Protein AF-D7KMX4-F1 (afdb_monomer_lite)

Radius of gyration: 13.87 Å; chains: 1; bounding box: 34×33×28 Å

Structure (mmCIF, N/CA/C/O backbone):
data_AF-D7KMX4-F1
#
_entry.id   AF-D7KMX4-F1
#
loop_
_atom_site.group_PDB
_atom_site.id
_atom_site.type_symbol
_atom_site.label_atom_id
_atom_site.label_alt_id
_atom_site.label_comp_id
_atom_site.label_asym_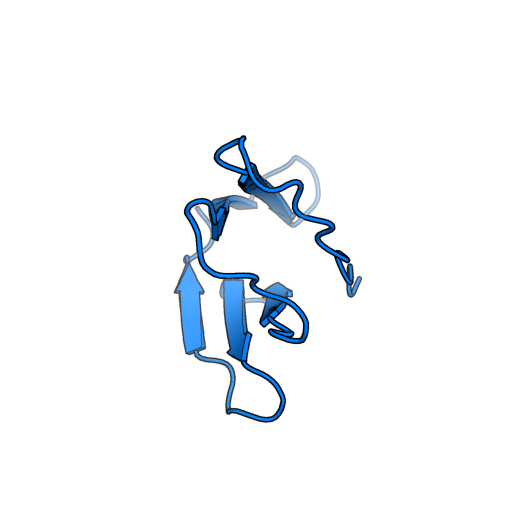id
_atom_site.label_entity_id
_atom_site.label_seq_id
_atom_site.pdbx_PDB_ins_code
_atom_site.Cartn_x
_atom_site.Cartn_y
_atom_site.Cartn_z
_atom_site.occupancy
_atom_site.B_iso_or_equiv
_atom_site.auth_seq_id
_atom_site.auth_comp_id
_ato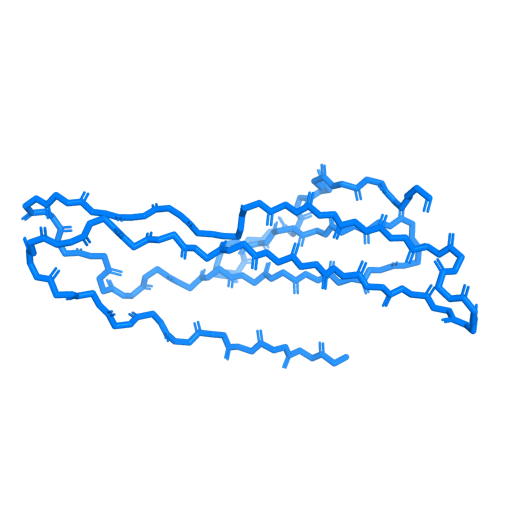m_site.auth_asym_id
_atom_site.auth_atom_id
_atom_site.pdbx_PDB_model_num
ATOM 1 N N . MET A 1 1 ? 8.403 -4.400 5.396 1.00 38.31 1 MET A N 1
ATOM 2 C CA . MET A 1 1 ? 8.428 -3.124 6.151 1.00 38.31 1 MET A CA 1
ATOM 3 C C . MET A 1 1 ? 6.986 -2.716 6.404 1.00 38.31 1 MET A C 1
ATOM 5 O O . MET A 1 1 ? 6.331 -2.301 5.460 1.00 38.31 1 MET A O 1
ATOM 9 N N . ASN A 1 2 ? 6.486 -2.846 7.634 1.00 39.72 2 ASN A N 1
ATOM 10 C CA . ASN A 1 2 ? 5.136 -2.390 7.981 1.00 39.72 2 ASN A CA 1
ATOM 11 C C . ASN A 1 2 ? 5.237 -0.933 8.440 1.00 39.72 2 ASN A C 1
ATOM 13 O O . ASN A 1 2 ? 5.816 -0.662 9.490 1.00 39.72 2 ASN A O 1
ATOM 17 N N . LYS A 1 3 ? 4.743 0.014 7.633 1.00 43.81 3 LYS A N 1
ATOM 18 C CA . LYS A 1 3 ? 4.657 1.426 8.029 1.00 43.81 3 LYS A CA 1
ATOM 19 C C . LYS A 1 3 ? 3.264 1.691 8.591 1.00 43.81 3 LYS A C 1
ATOM 21 O O . LYS A 1 3 ? 2.305 1.812 7.839 1.00 43.81 3 LYS A O 1
ATOM 26 N N . THR A 1 4 ? 3.160 1.788 9.910 1.00 41.59 4 THR A N 1
ATOM 27 C CA . THR A 1 4 ? 1.947 2.275 10.574 1.00 41.59 4 THR A CA 1
ATOM 28 C C . THR A 1 4 ? 1.928 3.799 10.485 1.00 41.59 4 THR A C 1
ATOM 30 O O . THR A 1 4 ? 2.816 4.455 11.027 1.00 41.59 4 THR A O 1
ATOM 33 N N . GLN A 1 5 ? 0.947 4.374 9.788 1.00 49.59 5 GLN A N 1
ATOM 34 C CA . GLN A 1 5 ? 0.717 5.821 9.766 1.00 49.59 5 GLN A CA 1
ATOM 35 C C . GLN A 1 5 ? -0.391 6.182 10.756 1.00 49.59 5 GLN A C 1
ATOM 37 O O . GLN A 1 5 ? -1.519 5.710 10.640 1.00 49.59 5 GLN A O 1
ATOM 42 N N . TYR A 1 6 ? -0.063 7.036 11.725 1.00 42.88 6 TYR A N 1
ATOM 43 C CA . TYR A 1 6 ? -1.038 7.654 12.617 1.00 42.88 6 TYR A CA 1
ATOM 44 C C . TYR A 1 6 ? -1.516 8.956 11.982 1.00 42.88 6 TYR A C 1
ATOM 46 O O . TYR A 1 6 ? -0.714 9.848 11.711 1.00 42.88 6 TYR A O 1
ATOM 54 N N . ILE A 1 7 ? -2.816 9.055 11.723 1.00 51.94 7 ILE A N 1
ATOM 55 C CA . ILE A 1 7 ? -3.418 10.230 11.094 1.00 51.94 7 ILE A CA 1
ATOM 56 C C . ILE A 1 7 ? -4.050 11.076 12.199 1.00 51.94 7 ILE A C 1
ATOM 58 O O . ILE A 1 7 ? -5.024 10.657 12.819 1.00 51.94 7 ILE A O 1
ATOM 62 N N . SER A 1 8 ? -3.479 12.253 12.458 1.00 46.38 8 SER A N 1
ATOM 63 C CA . SER A 1 8 ? -4.083 13.285 13.305 1.00 46.38 8 SER A CA 1
ATOM 64 C C . SER A 1 8 ? -4.840 14.258 12.400 1.00 46.38 8 SER A C 1
ATOM 66 O O . SER A 1 8 ? -4.241 14.829 11.491 1.00 46.38 8 SER A O 1
ATOM 68 N N . GLN A 1 9 ? -6.153 14.407 12.593 1.00 52.56 9 GLN A N 1
ATOM 69 C CA . GLN A 1 9 ? -6.991 15.300 11.789 1.00 52.56 9 GLN A CA 1
ATOM 70 C C . GLN A 1 9 ? -7.436 16.523 12.592 1.00 52.56 9 GLN A C 1
ATOM 72 O O . GLN A 1 9 ? -8.027 16.388 13.663 1.00 52.56 9 GLN A O 1
ATOM 77 N N . THR A 1 10 ? -7.223 17.714 12.033 1.00 46.62 10 THR A N 1
ATOM 78 C CA . THR A 1 10 ? -7.726 18.989 12.569 1.00 46.62 10 THR A CA 1
ATOM 79 C C . THR A 1 10 ? -9.038 19.365 11.865 1.00 46.62 10 THR A C 1
ATOM 81 O O . THR A 1 10 ? -9.126 19.261 10.644 1.00 46.62 10 THR A O 1
ATOM 84 N N . LEU A 1 11 ? -10.041 19.830 12.626 1.00 50.28 11 LEU A N 1
ATOM 85 C CA . LEU A 1 11 ? -11.474 19.975 12.271 1.00 50.28 11 LEU A CA 1
ATOM 86 C C . LEU A 1 11 ? -11.852 20.729 10.971 1.00 50.28 11 LEU A C 1
ATOM 88 O O . LEU A 1 11 ? -13.030 20.765 10.628 1.00 50.28 11 LEU A O 1
ATOM 92 N N . LEU A 1 12 ? -10.912 21.353 10.259 1.00 53.28 12 LEU A N 1
ATOM 93 C CA . LEU A 1 12 ? -11.205 22.300 9.172 1.00 53.28 12 LEU A CA 1
ATOM 94 C C . LEU A 1 12 ? -10.527 21.969 7.835 1.00 53.28 12 LEU A C 1
ATOM 96 O O . LEU A 1 12 ? -10.824 22.619 6.836 1.00 53.28 12 LEU A O 1
ATOM 100 N N . VAL A 1 13 ? -9.637 20.971 7.776 1.00 63.22 13 VAL A N 1
ATOM 101 C CA . VAL A 1 13 ? -8.804 20.734 6.585 1.00 63.22 13 VAL A CA 1
ATOM 102 C C . VAL A 1 13 ? -8.991 19.311 6.071 1.00 63.22 13 VAL A C 1
ATOM 104 O O . VAL A 1 13 ? -8.779 18.334 6.792 1.00 63.22 13 VAL A O 1
ATOM 107 N N . ARG A 1 14 ? -9.372 19.191 4.792 1.00 71.06 14 ARG A N 1
ATOM 108 C CA . ARG A 1 14 ? -9.338 17.913 4.073 1.00 71.06 14 ARG A CA 1
ATOM 109 C C . ARG A 1 14 ? -7.907 17.382 4.125 1.00 71.06 14 ARG A C 1
ATOM 111 O O . ARG A 1 14 ? -6.983 18.017 3.632 1.00 71.06 14 ARG A O 1
ATOM 118 N N . THR A 1 15 ? -7.738 16.224 4.743 1.00 73.88 15 THR A N 1
ATOM 119 C CA . THR A 1 15 ? -6.465 15.523 4.865 1.00 73.88 15 THR A CA 1
ATOM 120 C C . THR A 1 15 ? -6.461 14.366 3.881 1.00 73.88 15 THR A C 1
ATOM 122 O O . THR A 1 15 ? -7.290 13.459 3.967 1.00 73.88 15 THR A O 1
ATOM 125 N N . THR A 1 16 ? -5.52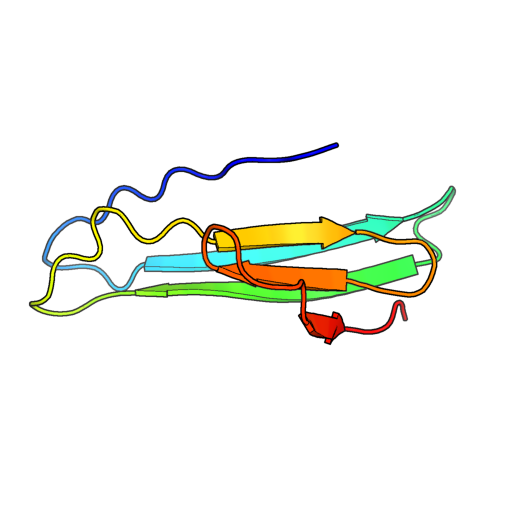0 14.385 2.948 1.00 81.06 16 THR A N 1
ATOM 126 C CA . THR A 1 16 ? -5.266 13.279 2.024 1.00 81.06 16 THR A CA 1
ATOM 127 C C . THR A 1 16 ? -3.884 12.709 2.291 1.00 81.06 16 THR A C 1
ATOM 129 O O . THR A 1 16 ? -2.940 13.464 2.519 1.00 81.06 16 THR A O 1
ATOM 132 N N . ILE A 1 17 ? -3.756 11.385 2.243 1.00 82.25 17 ILE A N 1
ATOM 133 C CA . ILE A 1 17 ? -2.461 10.706 2.257 1.00 82.25 17 ILE A CA 1
ATOM 134 C C . ILE A 1 17 ? -2.376 9.867 0.995 1.00 82.25 17 ILE A C 1
ATOM 136 O O . ILE A 1 17 ? -3.118 8.897 0.834 1.00 82.25 17 ILE A O 1
ATOM 140 N N . ASP A 1 18 ? -1.454 10.250 0.123 1.00 85.88 18 ASP A N 1
ATOM 141 C CA . ASP A 1 18 ? -1.117 9.502 -1.076 1.00 85.88 18 ASP A CA 1
ATOM 142 C C . ASP A 1 18 ? 0.180 8.721 -0.833 1.00 85.88 18 ASP A C 1
ATOM 144 O O . ASP A 1 18 ? 1.130 9.222 -0.226 1.00 85.88 18 ASP A O 1
ATOM 148 N N . CYS A 1 19 ? 0.209 7.477 -1.296 1.00 86.44 19 CYS A N 1
ATOM 149 C CA . CYS A 1 19 ? 1.316 6.552 -1.130 1.00 86.44 19 CYS A CA 1
ATOM 150 C C . CYS A 1 19 ? 1.895 6.194 -2.494 1.00 86.44 19 CYS A C 1
ATOM 152 O O . CYS A 1 19 ? 1.177 5.779 -3.402 1.00 86.44 19 CYS A O 1
ATOM 154 N N . ASN A 1 20 ? 3.215 6.314 -2.602 1.00 87.06 20 ASN A N 1
ATOM 155 C CA . ASN A 1 20 ? 3.990 5.780 -3.708 1.00 87.06 20 ASN A CA 1
ATOM 156 C C . ASN A 1 20 ? 4.831 4.612 -3.174 1.00 87.06 20 ASN A C 1
ATOM 158 O O . ASN A 1 20 ? 5.707 4.810 -2.326 1.00 87.06 20 ASN A O 1
ATOM 162 N N . LEU A 1 21 ? 4.511 3.395 -3.615 1.00 87.44 21 LEU A N 1
ATOM 163 C CA . LEU A 1 21 ? 5.225 2.175 -3.261 1.00 87.44 21 LEU A CA 1
ATOM 164 C C . LEU A 1 21 ? 6.083 1.709 -4.427 1.00 87.44 21 LEU A C 1
ATOM 166 O O . LEU A 1 21 ? 5.625 1.628 -5.563 1.00 87.44 21 LEU A O 1
ATOM 170 N N . VAL A 1 22 ? 7.311 1.327 -4.097 1.00 86.12 22 VAL A N 1
ATOM 171 C CA . VAL A 1 22 ? 8.289 0.799 -5.040 1.00 86.12 22 VAL A CA 1
ATOM 172 C C . VAL A 1 22 ? 8.796 -0.533 -4.514 1.00 86.12 22 VAL A C 1
ATOM 174 O O . VAL A 1 22 ? 9.109 -0.661 -3.326 1.00 86.12 22 VAL A O 1
ATOM 177 N N . LYS A 1 23 ? 8.912 -1.515 -5.405 1.00 80.62 23 LYS A N 1
ATOM 178 C CA . LYS A 1 23 ? 9.463 -2.837 -5.120 1.00 80.62 23 LYS A CA 1
ATOM 179 C C . LYS A 1 23 ? 10.582 -3.180 -6.117 1.00 80.62 23 LYS A C 1
ATOM 181 O O . LYS A 1 23 ? 10.460 -2.943 -7.315 1.00 80.62 23 LYS A O 1
ATOM 186 N N . GLY A 1 24 ? 11.652 -3.797 -5.608 1.00 79.12 24 GLY A N 1
ATOM 187 C CA . GLY A 1 24 ? 12.774 -4.319 -6.400 1.00 79.12 24 GLY A CA 1
ATOM 188 C C . GLY A 1 24 ? 13.923 -3.329 -6.628 1.00 79.12 24 GLY A C 1
ATOM 189 O O . GLY A 1 24 ? 13.800 -2.128 -6.386 1.00 79.12 24 GLY A O 1
ATOM 190 N N . SER A 1 25 ? 15.065 -3.851 -7.090 1.00 73.94 25 SER A N 1
ATOM 191 C CA . SER A 1 25 ? 16.157 -3.023 -7.611 1.00 73.94 25 SER A CA 1
ATOM 192 C C . SER A 1 25 ? 15.670 -2.261 -8.845 1.00 73.94 25 SER A C 1
ATOM 194 O O . SER A 1 25 ? 14.819 -2.763 -9.571 1.00 73.94 25 SER A O 1
ATOM 196 N N . THR A 1 26 ? 16.177 -1.046 -9.059 1.00 76.44 26 THR A N 1
ATOM 197 C CA . THR A 1 26 ? 15.850 -0.186 -10.217 1.00 76.44 26 THR A CA 1
ATOM 198 C C . THR A 1 26 ? 14.373 0.198 -10.391 1.00 76.44 26 THR A C 1
ATOM 200 O O . THR A 1 26 ? 13.982 0.561 -11.492 1.00 76.44 26 THR A O 1
ATOM 203 N N . PHE A 1 27 ? 13.560 0.188 -9.327 1.00 69.81 27 PHE A N 1
ATOM 204 C CA . PHE A 1 27 ? 12.175 0.695 -9.358 1.00 69.81 27 PHE A CA 1
ATOM 205 C C . PHE A 1 27 ? 11.252 -0.011 -10.372 1.00 69.81 27 PHE A C 1
ATOM 207 O O . PHE A 1 27 ? 10.275 0.577 -10.823 1.00 69.81 27 PHE A O 1
ATOM 214 N N . VAL A 1 28 ? 11.556 -1.266 -10.729 1.00 77.06 28 VAL A N 1
ATOM 215 C CA . VAL A 1 28 ? 10.843 -2.010 -11.788 1.00 77.06 28 VAL A CA 1
ATOM 216 C C . VAL A 1 28 ? 9.364 -2.196 -11.464 1.00 77.06 28 VAL A C 1
ATOM 218 O O . VAL A 1 28 ? 8.558 -2.274 -12.380 1.00 77.06 28 VAL A O 1
ATOM 221 N N . HIS A 1 29 ? 9.017 -2.246 -10.176 1.00 81.19 29 HIS A N 1
ATOM 222 C CA . HIS A 1 29 ? 7.637 -2.328 -9.730 1.00 81.19 29 HIS 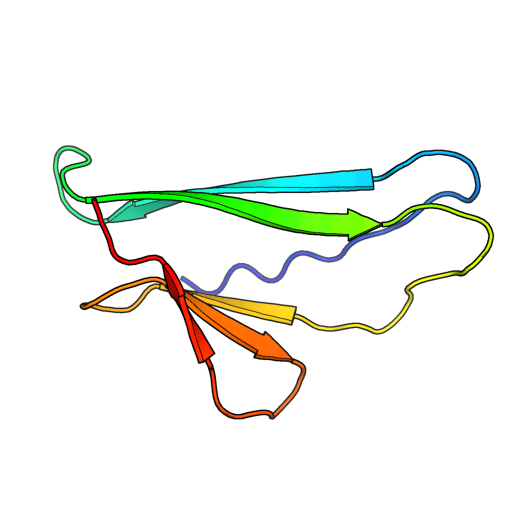A CA 1
ATOM 223 C C . HIS A 1 29 ? 7.233 -1.083 -8.959 1.00 81.19 29 HIS A C 1
ATOM 225 O O . HIS A 1 29 ? 7.860 -0.738 -7.951 1.00 81.19 29 HIS A O 1
ATOM 231 N N . HIS A 1 30 ? 6.156 -0.446 -9.407 1.00 85.19 30 HIS A N 1
ATOM 232 C CA . HIS A 1 30 ? 5.632 0.782 -8.817 1.00 85.19 30 HIS A CA 1
ATOM 233 C C . HIS A 1 30 ? 4.110 0.716 -8.643 1.00 85.19 30 HIS A C 1
ATOM 235 O O . HIS A 1 30 ? 3.393 0.158 -9.473 1.00 85.19 30 HIS A O 1
ATOM 241 N N . SER A 1 31 ? 3.605 1.319 -7.566 1.00 87.00 31 SER A N 1
ATOM 242 C CA . SER A 1 31 ? 2.176 1.548 -7.360 1.00 87.00 31 SER A CA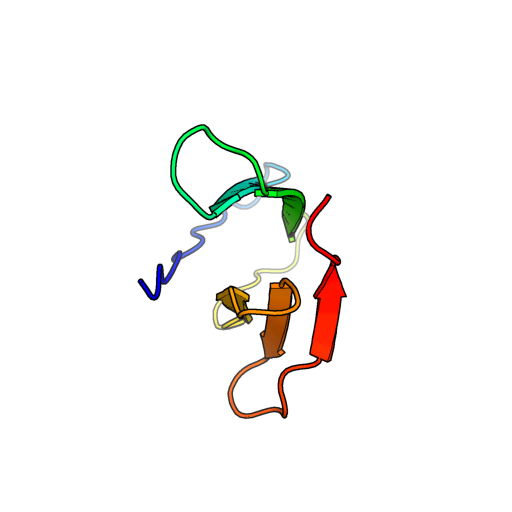 1
ATOM 243 C C . SER A 1 31 ? 1.947 2.882 -6.657 1.00 87.00 31 SER A C 1
ATOM 245 O O . SER A 1 31 ? 2.473 3.115 -5.568 1.00 87.00 31 SER A O 1
ATOM 247 N N . TYR A 1 32 ? 1.106 3.729 -7.250 1.00 88.44 32 TYR A N 1
ATOM 248 C CA . TYR A 1 32 ? 0.669 4.998 -6.670 1.00 88.44 32 TYR A CA 1
ATOM 249 C C . TYR A 1 32 ? -0.825 4.947 -6.362 1.00 88.44 32 TYR A C 1
ATOM 251 O O . TYR A 1 32 ? -1.632 4.637 -7.239 1.00 88.44 32 TYR A O 1
ATOM 259 N N . PHE A 1 33 ? -1.199 5.238 -5.117 1.00 85.56 33 PHE A N 1
ATOM 260 C CA . PHE A 1 33 ? -2.592 5.195 -4.680 1.00 85.56 33 PHE A CA 1
ATOM 261 C C . PHE A 1 33 ? -2.861 6.109 -3.484 1.00 85.56 33 PHE A C 1
ATOM 263 O O . PHE A 1 33 ? -1.969 6.403 -2.689 1.00 85.56 33 PHE A O 1
ATOM 270 N N . ARG A 1 34 ? -4.124 6.514 -3.316 1.00 85.94 34 ARG A N 1
ATOM 271 C CA . ARG A 1 34 ? -4.578 7.258 -2.138 1.00 85.94 34 ARG A CA 1
ATOM 272 C C . ARG A 1 34 ? -4.844 6.300 -0.981 1.00 85.94 34 ARG A C 1
ATOM 274 O O . ARG A 1 34 ? -5.803 5.534 -1.015 1.00 85.94 34 ARG A O 1
ATOM 281 N N . ALA A 1 35 ? -3.998 6.350 0.042 1.00 84.75 35 ALA A N 1
ATOM 282 C CA . ALA A 1 35 ? -4.111 5.517 1.236 1.00 84.75 35 ALA A CA 1
ATOM 283 C C . ALA A 1 35 ? -5.146 6.049 2.234 1.00 84.75 35 ALA A C 1
ATOM 285 O O . ALA A 1 35 ? -5.707 5.280 3.016 1.00 84.75 35 ALA A O 1
ATOM 286 N N . TYR A 1 36 ? -5.387 7.361 2.211 1.00 79.81 36 TYR A N 1
ATOM 287 C CA . TYR A 1 36 ? -6.356 8.008 3.077 1.00 79.81 36 TYR A CA 1
ATOM 288 C C . TYR A 1 36 ? -6.966 9.243 2.429 1.00 79.81 36 TYR A C 1
ATOM 290 O O . TYR A 1 36 ? -6.273 10.072 1.840 1.00 79.81 36 TYR A O 1
ATOM 298 N N . GLU A 1 37 ? -8.266 9.400 2.627 1.00 78.88 37 GLU A N 1
ATOM 299 C CA . GLU A 1 37 ? -8.974 10.645 2.393 1.00 78.88 37 GLU A CA 1
ATOM 300 C C . GLU A 1 37 ? -9.927 10.872 3.559 1.00 78.88 37 GLU A C 1
ATOM 302 O O . GLU A 1 37 ? -10.796 10.043 3.828 1.00 78.88 37 GLU A O 1
ATOM 307 N N . GLY A 1 38 ? -9.754 11.982 4.267 1.00 73.50 38 GLY A N 1
ATOM 308 C CA . GLY A 1 38 ? -10.621 12.348 5.375 1.00 73.50 38 GLY A CA 1
ATOM 309 C C . GLY A 1 38 ? -10.782 13.856 5.490 1.00 73.50 38 GLY A C 1
ATOM 310 O O . GLY A 1 38 ? -9.955 14.630 5.016 1.00 73.50 38 GLY A O 1
ATOM 311 N N . GLY A 1 39 ? -11.866 14.285 6.121 1.00 67.62 39 GLY A N 1
ATOM 312 C CA . G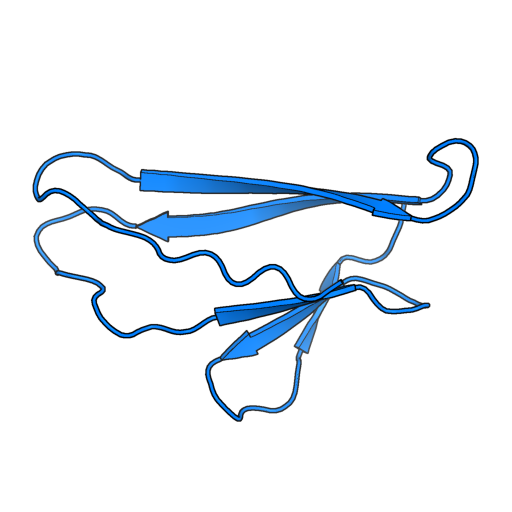LY A 1 39 ? -12.223 15.693 6.275 1.00 67.62 39 GLY A CA 1
ATOM 313 C C . GLY A 1 39 ? -13.728 15.842 6.477 1.00 67.62 39 GLY A C 1
ATOM 314 O O . GLY A 1 39 ? -14.494 14.958 6.100 1.00 67.62 39 GLY A O 1
ATOM 315 N N . GLY A 1 40 ? -14.147 16.953 7.080 1.00 60.75 40 GLY A N 1
ATOM 316 C CA . GLY A 1 40 ? -15.539 17.208 7.463 1.00 60.75 40 GLY A CA 1
ATOM 317 C C . GLY A 1 40 ? -15.753 17.186 8.981 1.00 60.75 40 GLY A C 1
ATOM 318 O O . GLY A 1 40 ? -14.822 16.967 9.749 1.00 60.75 40 GLY A O 1
ATOM 319 N N . PHE A 1 41 ? -16.996 17.414 9.416 1.00 53.97 41 PHE A N 1
ATOM 320 C CA . PHE A 1 41 ? -17.384 17.545 10.833 1.00 53.97 41 PHE A CA 1
ATOM 321 C C . PHE A 1 41 ? -17.267 16.251 11.664 1.00 53.97 41 PHE A C 1
ATOM 323 O O . PHE A 1 41 ? -17.575 16.257 12.854 1.00 53.97 41 PHE A O 1
ATOM 330 N N . ILE A 1 42 ? -16.854 15.133 11.059 1.00 56.41 42 ILE A N 1
ATOM 331 C CA . ILE A 1 42 ? -16.812 13.819 11.704 1.00 56.41 42 ILE A CA 1
ATOM 332 C C . ILE A 1 42 ? -15.358 13.443 11.968 1.00 56.41 42 ILE A C 1
ATOM 334 O O . ILE A 1 42 ? -14.549 13.324 11.053 1.00 56.41 42 ILE A O 1
ATOM 338 N N . SER A 1 43 ? -15.044 13.228 13.239 1.00 56.72 43 SER A N 1
ATOM 339 C CA . SER A 1 43 ? -13.719 12.815 13.676 1.00 56.72 43 SER A CA 1
ATOM 340 C C . SER A 1 43 ? -13.445 11.345 13.327 1.00 56.72 43 SER A C 1
ATOM 342 O O . SER A 1 43 ? -14.223 10.467 13.703 1.00 56.72 43 SER A O 1
ATOM 344 N N . HIS A 1 44 ? -12.346 11.049 12.622 1.00 62.16 44 HIS A N 1
ATOM 345 C CA . HIS A 1 44 ? -11.956 9.678 12.254 1.00 62.16 44 HIS A CA 1
ATOM 346 C C . HIS A 1 44 ? -10.925 9.048 13.212 1.00 62.16 44 HIS A C 1
ATOM 348 O O . HIS A 1 44 ? -10.058 8.287 12.775 1.00 62.16 44 HIS A O 1
ATOM 354 N N . TYR A 1 45 ? -11.008 9.315 14.521 1.00 57.66 45 TYR A N 1
ATOM 355 C CA . TYR A 1 45 ? -10.157 8.623 15.498 1.00 57.66 45 TYR A CA 1
ATOM 356 C C . TYR A 1 45 ? -10.460 7.114 15.530 1.00 57.66 45 TYR A C 1
ATOM 358 O O . TYR A 1 45 ? -11.611 6.694 15.615 1.00 57.66 45 TYR A O 1
ATOM 366 N N . GLY A 1 46 ? -9.409 6.290 15.477 1.00 59.84 46 GLY A N 1
ATOM 367 C CA . GLY A 1 46 ? -9.485 4.844 15.726 1.00 59.84 46 GLY A CA 1
ATOM 368 C C . GLY A 1 46 ? -9.632 3.941 14.496 1.00 59.84 46 GLY A C 1
ATOM 369 O O . GLY A 1 46 ? -9.533 2.722 14.642 1.00 59.84 46 GLY A O 1
ATOM 370 N N . LYS A 1 47 ? -9.800 4.483 13.280 1.00 69.00 47 LYS A N 1
ATOM 371 C CA . LYS A 1 47 ? -9.762 3.660 12.058 1.00 69.00 47 LYS A CA 1
ATOM 372 C C . LYS A 1 47 ? -8.321 3.266 11.732 1.00 69.00 47 LYS A C 1
ATOM 374 O O . LYS A 1 47 ? -7.565 4.058 11.181 1.00 69.00 47 LYS A O 1
ATOM 379 N N . GLN A 1 48 ? -7.957 2.031 12.065 1.00 73.69 48 GLN A N 1
ATOM 380 C CA . GLN A 1 48 ? -6.683 1.436 11.669 1.00 73.69 48 GLN A CA 1
ATOM 381 C C . GLN A 1 48 ? -6.841 0.723 10.331 1.00 73.69 48 GLN A C 1
ATOM 383 O O . GLN A 1 48 ? -7.661 -0.186 10.178 1.00 73.69 48 GLN A O 1
ATOM 388 N N . VAL A 1 49 ? -6.045 1.169 9.371 1.00 79.00 49 VAL A N 1
ATOM 389 C CA . VAL A 1 49 ? -5.982 0.621 8.025 1.00 79.00 49 VAL A CA 1
ATOM 390 C C . VAL A 1 49 ? -4.552 0.161 7.794 1.00 79.00 49 VAL A C 1
ATOM 392 O O . VAL A 1 49 ? -3.613 0.916 8.051 1.00 79.00 49 VAL A O 1
ATOM 395 N N . PHE A 1 50 ? -4.385 -1.073 7.333 1.00 85.62 50 PHE A N 1
ATOM 396 C CA . PHE A 1 50 ? -3.076 -1.653 7.070 1.00 85.62 50 PHE A CA 1
ATOM 397 C C . PHE A 1 50 ? -2.909 -1.881 5.575 1.00 85.62 50 PHE A C 1
ATOM 399 O O . PHE A 1 50 ? -3.738 -2.525 4.932 1.00 85.62 50 PHE A O 1
ATOM 406 N N . TRP A 1 51 ? -1.817 -1.345 5.041 1.00 88.00 51 TRP A N 1
ATOM 407 C CA . TRP A 1 51 ? -1.396 -1.549 3.664 1.00 88.00 51 TRP A CA 1
ATOM 408 C C . TRP A 1 51 ? -0.227 -2.528 3.647 1.00 88.00 51 TRP A C 1
ATOM 410 O O . TRP A 1 51 ? 0.780 -2.300 4.321 1.00 88.00 51 TRP A O 1
ATOM 420 N N . ASP A 1 52 ? -0.369 -3.610 2.889 1.00 88.75 52 ASP A N 1
ATOM 421 C CA . ASP A 1 52 ? 0.609 -4.695 2.810 1.00 88.75 52 ASP A CA 1
ATOM 422 C C . ASP A 1 52 ? 1.096 -4.863 1.367 1.00 88.75 52 ASP A C 1
ATOM 424 O O . ASP A 1 52 ? 0.301 -5.003 0.437 1.00 88.75 52 ASP A O 1
ATOM 428 N N . ALA A 1 53 ? 2.411 -4.814 1.176 1.00 88.81 53 ALA A N 1
ATOM 429 C CA . ALA A 1 53 ? 3.057 -4.951 -0.121 1.00 88.81 53 ALA A CA 1
ATOM 430 C C . ALA A 1 53 ? 3.575 -6.384 -0.265 1.00 88.81 53 ALA A C 1
ATOM 432 O O . ALA A 1 53 ? 4.540 -6.771 0.397 1.00 88.81 53 ALA A O 1
ATOM 433 N N . ARG A 1 54 ? 2.943 -7.160 -1.146 1.00 90.44 54 ARG A N 1
ATOM 434 C CA . ARG A 1 54 ? 3.239 -8.578 -1.377 1.00 90.44 54 ARG A CA 1
ATOM 435 C C . ARG A 1 54 ? 3.898 -8.803 -2.728 1.00 90.44 54 ARG A C 1
ATOM 437 O O . ARG A 1 54 ? 4.169 -7.870 -3.489 1.00 90.44 54 ARG A O 1
ATOM 444 N N . GLU A 1 55 ? 4.201 -10.062 -3.021 1.00 89.69 55 GLU A N 1
ATOM 445 C CA . GLU A 1 55 ? 4.884 -10.434 -4.254 1.00 89.69 55 GLU A CA 1
ATOM 446 C C . GLU A 1 55 ? 4.095 -10.036 -5.506 1.00 89.69 55 GLU A C 1
ATOM 448 O O . GLU A 1 55 ? 4.683 -9.491 -6.439 1.00 89.69 55 GLU A O 1
ATOM 453 N N . ASP A 1 56 ? 2.781 -10.216 -5.485 1.00 90.88 56 ASP A N 1
ATOM 454 C CA . ASP A 1 56 ? 1.863 -10.035 -6.609 1.00 90.88 56 ASP A CA 1
ATOM 455 C C . ASP A 1 56 ? 1.128 -8.684 -6.619 1.00 90.88 56 ASP A C 1
ATOM 457 O O . ASP A 1 56 ? 0.567 -8.298 -7.647 1.00 90.88 56 ASP A O 1
ATOM 461 N N . GLY A 1 57 ? 1.138 -7.931 -5.517 1.00 91.06 57 GLY A N 1
ATOM 462 C CA . GLY A 1 57 ? 0.539 -6.597 -5.474 1.00 91.06 57 GLY A CA 1
ATOM 463 C C . GLY A 1 57 ? 0.443 -5.985 -4.082 1.00 91.06 57 GLY A C 1
ATOM 464 O O . GLY A 1 57 ? 1.140 -6.378 -3.147 1.00 91.06 57 GLY A O 1
ATOM 465 N N . VAL A 1 58 ? -0.436 -4.997 -3.960 1.00 91.12 58 VAL A N 1
ATOM 466 C CA . VAL A 1 58 ? -0.707 -4.231 -2.744 1.00 91.12 58 VAL A CA 1
ATOM 467 C C . VAL A 1 58 ? -2.088 -4.595 -2.211 1.00 91.12 58 VAL A C 1
ATOM 469 O O . VAL A 1 58 ? -3.083 -4.567 -2.942 1.00 91.12 58 VAL A O 1
ATOM 472 N N . TYR A 1 59 ? -2.143 -4.896 -0.920 1.00 92.44 59 TYR A N 1
ATOM 473 C CA . TYR A 1 59 ? -3.336 -5.317 -0.203 1.00 92.44 59 TYR A CA 1
ATOM 474 C C . TYR A 1 59 ? -3.730 -4.310 0.874 1.00 92.44 59 TYR A C 1
ATOM 476 O O . TYR A 1 59 ? -2.885 -3.604 1.424 1.00 92.44 59 TYR A O 1
ATOM 484 N N . LEU A 1 60 ? -5.020 -4.301 1.200 1.00 90.06 60 LEU A N 1
ATOM 485 C CA . LEU A 1 60 ? -5.626 -3.457 2.220 1.00 90.06 60 LEU A CA 1
ATOM 486 C C . LEU A 1 60 ? -6.391 -4.297 3.239 1.00 90.06 60 LEU A C 1
ATOM 488 O O . LEU A 1 60 ? -7.253 -5.084 2.849 1.00 90.06 60 LEU A O 1
ATOM 492 N N . SER A 1 61 ? -6.150 -4.090 4.530 1.00 89.62 61 SER A N 1
ATOM 493 C CA . SER A 1 61 ? -7.016 -4.612 5.591 1.00 89.62 61 SER A CA 1
ATOM 494 C C . SER A 1 61 ? -7.486 -3.520 6.546 1.00 89.62 61 SER A C 1
ATOM 496 O O . SER A 1 61 ? -6.804 -2.524 6.798 1.00 89.62 61 SER A O 1
ATOM 498 N N . HIS A 1 62 ? -8.682 -3.729 7.091 1.00 86.00 62 HIS A N 1
ATOM 499 C CA . HIS A 1 62 ? -9.262 -2.910 8.146 1.00 86.00 62 HIS A CA 1
ATOM 500 C C . HIS A 1 62 ? -9.215 -3.716 9.447 1.00 86.00 62 HIS A C 1
ATOM 502 O O . HIS A 1 62 ? -9.840 -4.766 9.560 1.00 86.00 62 HIS A O 1
ATOM 508 N N . GLY A 1 63 ? -8.438 -3.268 10.436 1.00 79.69 63 GLY A N 1
ATOM 509 C CA . GLY A 1 63 ? -8.301 -4.004 11.697 1.00 79.69 63 GLY A CA 1
ATOM 510 C C . GLY A 1 63 ? -7.800 -5.448 11.513 1.00 79.69 63 GLY A C 1
ATOM 511 O O . GLY A 1 63 ? -6.657 -5.658 11.117 1.00 79.69 63 GLY A O 1
ATOM 512 N N . LYS A 1 64 ? -8.648 -6.433 11.846 1.00 79.69 64 LYS A N 1
ATOM 513 C CA . LYS A 1 64 ? -8.342 -7.878 11.777 1.00 79.69 64 LYS A CA 1
ATOM 514 C C . LYS A 1 64 ? -8.919 -8.570 10.534 1.00 79.69 64 LYS A C 1
ATOM 516 O O . LYS A 1 64 ? -8.837 -9.793 10.437 1.00 79.69 64 LYS A O 1
ATOM 521 N N . ASP A 1 65 ? -9.508 -7.811 9.616 1.00 86.50 65 ASP A N 1
ATOM 522 C CA . ASP A 1 65 ? -10.151 -8.367 8.429 1.00 86.50 65 ASP A CA 1
ATOM 523 C C . ASP A 1 65 ? -9.134 -8.993 7.468 1.00 86.50 65 ASP A C 1
ATOM 525 O O . ASP A 1 65 ? -7.958 -8.610 7.421 1.00 86.50 65 ASP A O 1
ATOM 529 N N . THR A 1 66 ? -9.602 -9.945 6.658 1.00 90.94 66 THR A N 1
ATOM 530 C CA . THR A 1 66 ? -8.794 -10.543 5.593 1.00 90.94 66 THR A CA 1
ATOM 531 C C . THR A 1 66 ? -8.337 -9.460 4.605 1.00 90.94 66 THR A C 1
ATOM 533 O O . THR A 1 66 ? -9.181 -8.733 4.075 1.00 90.94 66 THR A O 1
ATOM 536 N N . PRO A 1 67 ? -7.026 -9.350 4.314 1.00 93.12 67 PRO A N 1
ATOM 537 C CA . PRO A 1 67 ? -6.522 -8.359 3.371 1.00 93.12 67 PRO A CA 1
ATOM 538 C C . PRO A 1 67 ? -7.108 -8.533 1.966 1.00 93.12 67 PRO A C 1
ATOM 540 O O . PRO A 1 67 ? -7.059 -9.621 1.389 1.00 93.12 67 PRO A O 1
ATOM 543 N N . LYS A 1 68 ? -7.620 -7.443 1.395 1.00 94.31 68 LYS A N 1
ATOM 544 C CA . LYS A 1 68 ? -8.175 -7.374 0.041 1.00 94.31 68 LYS A CA 1
ATOM 545 C C . LYS A 1 68 ? -7.109 -6.919 -0.951 1.00 94.31 68 LYS A C 1
ATOM 547 O O . LYS A 1 68 ? -6.414 -5.944 -0.684 1.00 94.31 68 LYS A O 1
ATOM 552 N N . TYR A 1 69 ? -7.001 -7.591 -2.095 1.00 93.81 69 TYR A N 1
ATOM 553 C CA . TYR A 1 69 ? -6.123 -7.170 -3.192 1.00 93.81 69 TYR A CA 1
ATOM 554 C C . TYR A 1 69 ? -6.640 -5.870 -3.812 1.00 93.81 69 TYR A C 1
ATOM 556 O O . TYR A 1 69 ? -7.788 -5.822 -4.258 1.00 93.81 69 TYR A O 1
ATOM 564 N N . MET A 1 70 ? -5.816 -4.822 -3.823 1.00 93.31 70 MET A N 1
ATOM 565 C CA . MET A 1 70 ? -6.221 -3.490 -4.285 1.00 93.31 70 MET A CA 1
ATOM 566 C C . MET A 1 70 ? -5.521 -3.088 -5.576 1.00 93.31 70 MET A C 1
ATOM 568 O O . MET A 1 70 ? -6.178 -2.629 -6.508 1.00 93.31 70 MET A O 1
ATOM 572 N N . TYR A 1 71 ? -4.201 -3.262 -5.632 1.00 90.56 71 TYR A N 1
ATOM 573 C CA . TYR A 1 71 ? -3.392 -2.794 -6.753 1.00 90.56 71 TYR A CA 1
ATOM 574 C C . TYR A 1 71 ? -2.402 -3.864 -7.183 1.00 90.56 71 TYR A C 1
ATOM 576 O O . TYR A 1 71 ? -1.730 -4.471 -6.353 1.00 90.56 71 TYR A O 1
ATOM 584 N N . LYS A 1 72 ? -2.284 -4.061 -8.493 1.00 91.50 72 LYS A N 1
ATOM 585 C CA . LYS A 1 72 ? -1.211 -4.854 -9.089 1.00 91.50 72 LYS A CA 1
ATOM 586 C C . LYS A 1 72 ? 0.022 -3.974 -9.266 1.00 91.50 72 LYS A C 1
ATOM 588 O O . LYS A 1 72 ? -0.116 -2.796 -9.586 1.00 91.50 72 LYS A O 1
ATOM 593 N N . TRP A 1 73 ? 1.209 -4.548 -9.090 1.00 88.94 73 TRP A N 1
ATOM 594 C CA . TRP A 1 73 ? 2.445 -3.887 -9.505 1.00 88.94 73 TRP A CA 1
ATOM 595 C C . TRP A 1 73 ? 2.407 -3.597 -11.009 1.00 88.94 73 TRP A C 1
ATOM 597 O O . TRP A 1 73 ? 2.076 -4.489 -11.797 1.00 88.94 73 TRP A O 1
ATOM 607 N N . ILE A 1 74 ? 2.733 -2.362 -11.386 1.00 81.56 74 ILE A N 1
ATOM 608 C CA . ILE A 1 74 ? 3.060 -1.998 -12.771 1.00 81.56 74 ILE A CA 1
ATOM 609 C C . ILE A 1 74 ? 4.543 -2.263 -12.975 1.00 81.56 74 ILE A C 1
ATOM 611 O O . ILE A 1 74 ? 5.302 -1.910 -12.041 1.00 81.56 74 ILE A O 1
#

InterPro domains:
  IPR010264 Plant self-incompatibility S1 [PF05938] (10-73)

Sequence (74 aa):
MNKTQYISQTLLVRTTIDCNLVKGSTFVHHSYFRAYEGGGFISHYGKQVFWDAREDGVYLSHGKDTPKYMYKWI

pLDDT: mean 75.3, std 16.18, range [38.31, 94.31]

Organism: Arabidopsis lyrata subsp. lyrata (NCBI:txid81972)

Foldseek 3Di:
DWDFDDDDDDQADWDWDKDWDADDPPRQWIDIDTPDTDYHRDDPPPFGKTWDQDPFGIWIDTDPDDTDGDDGTD

Secondary structure (DSSP, 8-state):
----------TTS-EEEEEEEEESGGG-EEEEEEEEEE-SSS--TT--EEEEE-SSEEEEEETTSPPEEEEE--